Protein AF-A0A7S0L7K9-F1 (afdb_monomer)

Sequence (113 aa):
VGGDGRLRETDVGGATPLCLETEEETSMGGSYGVDDAPWAGMGTDDQQYLLQLKRKEFLMT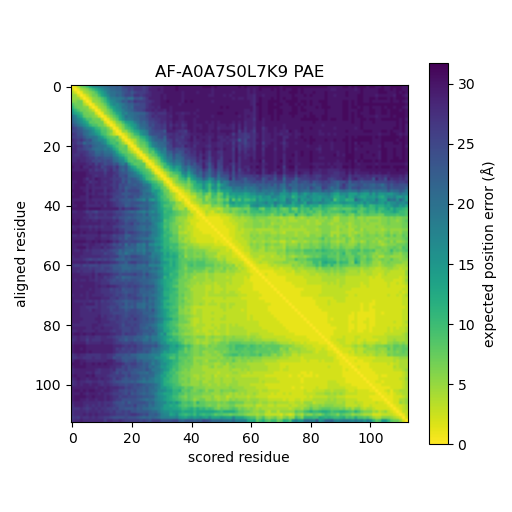SDGQRHALCGLIDLLYAYAYDVRITQGEHTVESGWTISRLSSQLSWLEGFDS

Mean predicted aligned error: 15.21 Å

pLDDT: mean 76.77, std 23.06, range [31.84, 97.44]

Structure (mmCIF, N/CA/C/O backbone):
data_AF-A0A7S0L7K9-F1
#
_entry.id   AF-A0A7S0L7K9-F1
#
loop_
_atom_site.group_PDB
_atom_site.id
_atom_site.type_symbol
_atom_site.label_atom_id
_atom_site.label_alt_id
_atom_site.label_comp_id
_atom_site.label_asym_id
_atom_site.label_entity_id
_atom_site.label_seq_id
_atom_site.pdbx_PDB_ins_code
_atom_site.Cartn_x
_atom_site.Cartn_y
_atom_site.Cartn_z
_atom_site.occupancy
_atom_site.B_iso_or_equiv
_atom_site.auth_seq_id
_atom_site.auth_comp_id
_atom_site.auth_asym_id
_atom_site.auth_atom_id
_atom_site.pdbx_PDB_model_num
ATOM 1 N N . VAL A 1 1 ? 14.151 5.660 -75.604 1.00 41.00 1 VAL A N 1
ATOM 2 C CA . VAL A 1 1 ? 13.774 6.933 -74.947 1.00 41.00 1 VAL A CA 1
ATOM 3 C C . VAL A 1 1 ? 13.137 6.537 -73.623 1.00 41.00 1 VAL A C 1
ATOM 5 O O . VAL A 1 1 ? 12.085 5.931 -73.678 1.00 41.00 1 VAL A O 1
ATOM 8 N N . GLY A 1 2 ? 13.749 6.610 -72.444 1.00 37.88 2 GLY A N 1
ATOM 9 C CA . GLY A 1 2 ? 14.837 7.454 -71.946 1.00 37.88 2 GLY A CA 1
ATOM 10 C C . GLY A 1 2 ? 14.294 8.313 -70.792 1.00 37.88 2 GLY A C 1
ATOM 11 O O . GLY A 1 2 ? 13.385 9.093 -71.048 1.00 37.88 2 GLY A O 1
ATOM 12 N N . GLY A 1 3 ? 14.863 8.153 -69.585 1.00 40.97 3 GLY A N 1
ATOM 13 C CA . GLY A 1 3 ? 14.607 8.918 -68.340 1.00 40.97 3 GLY A CA 1
ATOM 14 C C . GLY A 1 3 ? 13.670 8.183 -67.368 1.00 40.97 3 GLY A C 1
ATOM 15 O O . GLY A 1 3 ? 12.487 8.090 -67.662 1.00 40.97 3 GLY A O 1
ATOM 16 N N . ASP A 1 4 ? 14.080 7.499 -66.290 1.00 40.53 4 ASP A N 1
ATOM 17 C CA . ASP A 1 4 ? 15.073 7.721 -65.205 1.00 40.53 4 ASP A CA 1
ATOM 18 C C . ASP A 1 4 ? 14.695 8.831 -64.200 1.00 40.53 4 ASP A C 1
ATOM 20 O O . ASP A 1 4 ? 14.363 9.946 -64.592 1.00 40.53 4 ASP A O 1
ATOM 24 N N . GLY A 1 5 ? 14.778 8.508 -62.902 1.00 41.03 5 GLY A N 1
ATOM 25 C CA . GLY A 1 5 ? 14.580 9.420 -61.770 1.00 41.03 5 GLY A CA 1
ATOM 26 C C . GLY A 1 5 ? 13.862 8.767 -60.575 1.00 41.03 5 GLY A C 1
ATOM 27 O O . GLY A 1 5 ? 12.697 9.054 -60.351 1.00 41.03 5 GLY A O 1
ATOM 28 N N . ARG A 1 6 ? 14.413 7.750 -59.895 1.00 37.84 6 ARG A N 1
ATOM 29 C CA . ARG A 1 6 ? 15.457 7.806 -58.841 1.00 37.84 6 ARG A CA 1
ATOM 30 C C . ARG A 1 6 ? 14.882 7.900 -57.415 1.00 37.84 6 ARG A C 1
ATOM 32 O O . ARG A 1 6 ? 14.485 8.963 -56.956 1.00 37.84 6 ARG A O 1
ATOM 39 N N . LEU A 1 7 ? 14.958 6.767 -56.710 1.00 44.03 7 LEU A N 1
ATOM 40 C CA . LEU A 1 7 ? 14.902 6.642 -55.249 1.00 44.03 7 LEU A CA 1
ATOM 41 C C . LEU A 1 7 ? 16.007 7.477 -54.587 1.00 44.03 7 LEU A C 1
ATOM 43 O O . LEU A 1 7 ? 17.152 7.440 -55.051 1.00 44.03 7 LEU A O 1
ATOM 47 N N . ARG A 1 8 ? 15.696 8.136 -53.465 1.00 36.53 8 ARG A N 1
ATOM 48 C CA . ARG A 1 8 ? 16.678 8.453 -52.422 1.00 36.53 8 ARG A CA 1
ATOM 49 C C . ARG A 1 8 ? 16.061 8.354 -51.033 1.00 36.53 8 ARG A C 1
ATOM 51 O O . ARG A 1 8 ? 15.126 9.077 -50.710 1.00 36.53 8 ARG A O 1
ATOM 58 N N . GLU A 1 9 ? 16.643 7.455 -50.250 1.00 43.62 9 GLU A N 1
ATOM 59 C CA . GLU A 1 9 ? 16.650 7.468 -48.792 1.00 43.62 9 GLU A CA 1
ATOM 60 C C . GLU A 1 9 ? 17.187 8.809 -48.273 1.00 43.62 9 GLU A C 1
ATOM 62 O O . GLU A 1 9 ? 18.131 9.368 -48.843 1.00 43.62 9 GLU A O 1
ATOM 67 N N . THR A 1 10 ? 16.641 9.282 -47.153 1.00 41.25 10 THR A N 1
ATOM 68 C CA . THR A 1 10 ? 17.363 10.179 -46.248 1.00 41.25 10 THR A CA 1
ATOM 69 C C . THR A 1 10 ? 17.282 9.635 -44.832 1.00 41.25 10 THR A C 1
ATOM 71 O O . THR A 1 10 ? 16.211 9.506 -44.242 1.00 41.25 10 THR A O 1
ATOM 74 N N . ASP A 1 11 ? 18.476 9.297 -44.377 1.00 31.98 11 ASP A N 1
ATOM 75 C CA . ASP A 1 11 ? 18.936 8.859 -43.075 1.00 31.98 11 ASP A CA 1
ATOM 76 C C . ASP A 1 11 ? 18.702 9.919 -41.974 1.00 31.98 11 ASP A C 1
ATOM 78 O O . ASP A 1 11 ? 18.803 11.118 -42.223 1.00 31.98 11 ASP A O 1
ATOM 82 N N . VAL A 1 12 ? 18.382 9.419 -40.776 1.00 39.44 12 VAL A N 1
ATOM 83 C CA . VAL A 1 12 ? 18.866 9.812 -39.435 1.00 39.44 12 VAL A CA 1
ATOM 84 C C . VAL A 1 12 ? 18.946 11.300 -39.045 1.00 39.44 12 VAL A C 1
ATOM 86 O O . VAL A 1 12 ? 19.758 12.072 -39.539 1.00 39.44 12 VAL A O 1
ATOM 89 N N . GLY A 1 13 ? 18.284 11.598 -37.919 1.00 31.84 13 GLY A N 1
ATOM 90 C CA . GLY A 1 13 ? 18.987 12.216 -36.790 1.00 31.84 13 GLY A CA 1
ATOM 91 C C . GLY A 1 13 ? 18.590 13.638 -36.399 1.00 31.84 13 GLY A C 1
ATOM 92 O O . GLY A 1 13 ? 18.991 14.600 -37.036 1.00 31.84 13 GLY A O 1
ATOM 93 N N . GLY A 1 14 ? 17.975 13.742 -35.217 1.00 37.78 14 GLY A N 1
ATOM 94 C CA . GLY A 1 14 ? 18.362 14.744 -34.222 1.00 37.78 14 GLY A CA 1
ATOM 95 C C . GLY A 1 14 ? 17.696 16.125 -34.267 1.00 37.78 14 GLY A C 1
ATOM 96 O O . GLY A 1 14 ? 17.694 16.812 -35.276 1.00 37.78 14 GLY A O 1
ATOM 97 N N . ALA A 1 15 ? 17.283 16.543 -33.065 1.00 32.81 15 ALA A N 1
ATOM 98 C CA . ALA A 1 15 ? 17.026 17.913 -32.611 1.00 32.81 15 ALA A CA 1
ATOM 99 C C . ALA A 1 15 ? 15.687 18.579 -33.004 1.00 32.81 15 ALA A C 1
ATOM 101 O O . ALA A 1 15 ? 15.530 19.207 -34.045 1.00 32.81 15 ALA A O 1
ATOM 102 N N . THR A 1 16 ? 14.757 18.574 -32.042 1.00 41.25 16 THR A N 1
ATOM 103 C CA . THR A 1 16 ? 13.920 19.750 -31.717 1.00 41.25 16 THR A CA 1
ATOM 104 C C . THR A 1 16 ? 14.819 20.979 -31.470 1.00 41.25 16 THR A C 1
ATOM 106 O O . THR A 1 16 ? 15.965 20.754 -31.070 1.00 41.25 16 THR A O 1
ATOM 109 N N . PRO A 1 17 ? 14.354 22.248 -31.539 1.00 48.91 17 PRO A N 1
ATOM 110 C CA . PRO A 1 17 ? 12.969 22.684 -31.314 1.00 48.91 17 PRO A CA 1
ATOM 111 C C . PRO A 1 17 ? 12.491 23.819 -32.241 1.00 48.91 17 PRO A C 1
ATOM 113 O O . PRO A 1 17 ? 13.290 24.567 -32.789 1.00 48.91 17 PRO A O 1
ATOM 116 N N . LEU A 1 18 ? 11.179 24.028 -32.341 1.00 37.22 18 LEU A N 1
ATOM 117 C CA . LEU A 1 18 ? 10.644 25.338 -32.718 1.00 37.22 18 LEU A CA 1
ATOM 118 C C . LEU A 1 18 ? 9.237 25.498 -32.144 1.00 37.22 18 LEU A C 1
ATOM 120 O O . LEU A 1 18 ? 8.282 24.859 -32.571 1.00 37.22 18 LEU A O 1
ATOM 124 N N . CYS A 1 19 ? 9.170 26.320 -31.101 1.00 44.50 19 CYS A N 1
ATOM 125 C CA . CYS A 1 19 ? 7.950 26.885 -30.558 1.00 44.50 19 CYS A CA 1
ATOM 126 C C . CYS A 1 19 ? 7.622 28.133 -31.381 1.00 44.50 19 CYS A C 1
ATOM 128 O O . CYS A 1 19 ? 8.465 29.028 -31.428 1.00 44.50 19 CYS A O 1
ATOM 130 N N . LEU A 1 20 ? 6.451 28.163 -32.021 1.00 44.66 20 LEU A N 1
ATOM 131 C CA . LEU A 1 20 ? 5.528 29.302 -32.136 1.00 44.66 20 LEU A CA 1
ATOM 132 C C . LEU A 1 20 ? 4.568 29.054 -33.296 1.00 44.66 20 LEU A C 1
ATOM 134 O O . LEU A 1 20 ? 5.011 28.998 -34.434 1.00 44.66 20 LEU A O 1
ATOM 138 N N . GLU A 1 21 ? 3.277 28.973 -32.979 1.00 42.34 21 GLU A N 1
ATOM 139 C CA . GLU A 1 21 ? 2.224 29.742 -33.650 1.00 42.34 21 GLU A CA 1
ATOM 140 C C . GLU A 1 21 ? 0.965 29.733 -32.748 1.00 42.34 21 GLU A C 1
ATOM 142 O O . GLU A 1 21 ? 0.351 28.698 -32.499 1.00 42.34 21 GLU A O 1
ATOM 147 N N . THR A 1 22 ? 0.723 30.899 -32.132 1.00 47.66 22 THR A N 1
ATOM 148 C CA . THR A 1 22 ? -0.560 31.635 -31.967 1.00 47.66 22 THR A CA 1
ATOM 149 C C . THR A 1 22 ? -1.759 31.046 -32.731 1.00 47.66 22 THR A C 1
ATOM 151 O O . THR A 1 22 ? -1.572 30.599 -33.852 1.00 47.66 22 THR A O 1
ATOM 154 N N . GLU A 1 23 ? -3.018 30.991 -32.286 1.00 52.34 23 GLU A N 1
ATOM 155 C CA . GLU A 1 23 ? -3.901 31.683 -31.324 1.00 52.34 23 GLU A CA 1
ATOM 156 C C . GLU A 1 23 ? -4.951 30.627 -30.863 1.00 52.34 23 GLU A C 1
ATOM 158 O O . GLU A 1 23 ? -5.140 29.620 -31.534 1.00 52.34 23 GLU A O 1
ATOM 163 N N . GLU A 1 24 ? -5.611 30.668 -29.707 1.00 43.41 24 GLU A N 1
ATOM 164 C CA . GLU A 1 24 ? -6.610 31.653 -29.302 1.00 43.41 24 GLU A CA 1
ATOM 165 C C . GLU A 1 24 ? -6.711 31.685 -27.774 1.00 43.41 24 GLU A C 1
ATOM 167 O O . GLU A 1 24 ? -6.918 30.661 -27.113 1.00 43.41 24 GLU A O 1
ATOM 172 N N . GLU A 1 25 ? -6.652 32.887 -27.206 1.00 45.06 25 GLU A N 1
ATOM 173 C CA . GLU A 1 25 ? -7.177 33.125 -25.870 1.00 45.06 25 GLU A CA 1
ATOM 174 C C . GLU A 1 25 ? -8.701 32.985 -25.923 1.00 45.06 25 GLU A C 1
ATOM 176 O O . GLU A 1 25 ? -9.440 33.952 -26.111 1.00 45.06 25 GLU A O 1
ATOM 181 N N . THR A 1 26 ? -9.200 31.760 -25.746 1.00 40.78 26 THR A N 1
ATOM 182 C CA . THR A 1 26 ? -10.580 31.599 -25.302 1.00 40.78 26 THR A CA 1
ATOM 183 C C . THR A 1 26 ? -10.633 32.112 -23.871 1.00 40.78 26 THR A C 1
ATOM 185 O O . THR A 1 26 ? -10.284 31.419 -22.915 1.00 40.78 26 THR A O 1
ATOM 188 N N . SER A 1 27 ? -11.080 33.358 -23.751 1.00 49.91 27 SER A N 1
ATOM 189 C CA . SER A 1 27 ? -11.665 33.935 -22.549 1.00 49.91 27 SER A CA 1
ATOM 190 C C . SER A 1 27 ? -12.810 33.035 -22.068 1.00 49.91 27 SER A C 1
ATOM 192 O O . SER A 1 27 ? -13.981 33.248 -22.370 1.00 49.91 27 SER A O 1
ATOM 194 N N . MET A 1 28 ? -12.471 31.979 -21.330 1.00 45.38 28 MET A N 1
ATOM 195 C CA . MET A 1 28 ? -13.410 31.235 -20.501 1.00 45.38 28 MET A CA 1
ATOM 196 C C . MET A 1 28 ? -13.465 31.946 -19.155 1.00 45.38 28 MET A C 1
ATOM 198 O O . MET A 1 28 ? -12.944 31.477 -18.145 1.00 45.38 28 MET A O 1
ATOM 202 N N . GLY A 1 29 ? -14.144 33.093 -19.140 1.00 48.09 29 GLY A N 1
ATOM 203 C CA . GLY A 1 29 ? -14.836 33.571 -17.949 1.00 48.09 29 GLY A CA 1
ATOM 204 C C . GLY A 1 29 ? -15.983 32.615 -17.617 1.00 48.09 29 GLY A C 1
ATOM 205 O O . GLY A 1 29 ? -17.149 32.974 -17.722 1.00 48.09 29 GLY A O 1
ATOM 206 N N . GLY A 1 30 ? -15.652 31.368 -17.288 1.00 41.72 30 GLY A N 1
ATOM 207 C CA . GLY A 1 30 ? -16.572 30.403 -16.722 1.00 41.72 30 GLY A CA 1
ATOM 208 C C . GLY A 1 30 ? -16.418 30.465 -15.216 1.00 41.72 30 GLY A C 1
ATOM 209 O O . GLY A 1 30 ? -15.369 30.108 -14.691 1.00 41.72 30 GLY A O 1
ATOM 210 N N . SER A 1 31 ? -17.453 30.921 -14.516 1.00 49.56 31 SER A N 1
ATOM 211 C CA . SER A 1 31 ? -17.616 30.628 -13.094 1.00 49.56 31 SER A CA 1
ATOM 212 C C . SER A 1 31 ? -17.846 29.120 -12.966 1.00 49.56 31 SER A C 1
ATOM 214 O O . SER A 1 31 ? -18.991 28.686 -12.872 1.00 49.56 31 SER A O 1
ATOM 216 N N . TYR A 1 32 ? -16.785 28.314 -13.037 1.00 53.91 32 TYR A N 1
ATOM 217 C CA . TYR A 1 32 ? -16.846 26.928 -12.590 1.00 53.91 32 TYR A CA 1
ATOM 218 C C . TYR A 1 32 ? -17.129 26.986 -11.091 1.00 53.91 32 TYR A C 1
ATOM 220 O O . TYR A 1 32 ? -16.355 27.572 -10.328 1.00 53.91 32 TYR A O 1
ATOM 228 N N . GLY A 1 33 ? -18.292 26.479 -10.678 1.00 57.72 33 GLY A N 1
ATOM 229 C CA . GLY A 1 33 ? -18.578 26.341 -9.261 1.00 57.72 33 GLY A CA 1
ATOM 230 C C . GLY A 1 33 ? -17.471 25.494 -8.647 1.00 57.72 33 GLY A C 1
ATOM 231 O O . GLY A 1 33 ? -16.956 24.576 -9.285 1.00 57.72 33 GLY A O 1
ATOM 232 N N . VAL A 1 34 ? -17.078 25.794 -7.410 1.00 58.97 34 VAL A N 1
ATOM 233 C CA . VAL A 1 34 ? -16.127 24.950 -6.664 1.00 58.97 34 VAL A CA 1
ATOM 234 C C . VAL A 1 34 ? -16.612 23.485 -6.626 1.00 58.97 34 VAL A C 1
ATOM 236 O O . VAL A 1 34 ? -15.801 22.566 -6.544 1.00 58.97 34 VAL A O 1
ATOM 239 N N . ASP A 1 35 ? -17.922 23.280 -6.792 1.00 64.62 35 ASP A N 1
ATOM 240 C CA . ASP A 1 35 ? -18.616 21.994 -6.838 1.00 64.62 35 ASP A CA 1
ATOM 241 C C . ASP A 1 35 ? -18.417 21.185 -8.143 1.00 64.62 35 ASP A C 1
ATOM 243 O O . ASP A 1 35 ? -18.678 19.984 -8.147 1.00 64.62 35 ASP A O 1
ATOM 247 N N . ASP A 1 36 ? -17.929 21.788 -9.237 1.00 70.06 36 ASP A N 1
ATOM 248 C CA . ASP A 1 36 ? -17.725 21.102 -10.532 1.00 70.06 36 ASP A CA 1
ATOM 249 C C . ASP A 1 36 ? -16.321 20.485 -10.681 1.00 70.06 36 ASP A C 1
ATOM 251 O O . ASP A 1 36 ? -16.002 19.841 -11.687 1.00 70.06 36 ASP A O 1
ATOM 255 N N . ALA A 1 37 ? -15.438 20.688 -9.699 1.00 73.69 37 ALA A N 1
ATOM 256 C CA . ALA A 1 37 ? -14.096 20.129 -9.745 1.00 73.69 37 ALA A CA 1
ATOM 257 C C . ALA A 1 37 ? -14.145 18.588 -9.641 1.00 73.69 37 ALA A C 1
ATOM 259 O O . ALA A 1 37 ? -14.845 18.050 -8.786 1.00 73.69 37 ALA A O 1
ATOM 260 N N . PRO A 1 38 ? -13.344 17.836 -10.422 1.00 72.50 38 PRO A N 1
ATOM 261 C CA . PRO A 1 38 ? -13.373 16.365 -10.422 1.00 72.50 38 PRO A CA 1
ATOM 262 C C . PRO A 1 38 ? -12.991 15.733 -9.072 1.00 72.50 38 PRO A C 1
ATOM 264 O O . PRO A 1 38 ? -13.219 14.549 -8.847 1.00 72.50 38 PRO A O 1
ATOM 267 N N . TRP A 1 39 ? -12.406 16.520 -8.171 1.00 74.88 39 TRP A N 1
ATOM 268 C CA . TRP A 1 39 ? -12.035 16.123 -6.818 1.00 74.88 39 TRP A CA 1
ATOM 269 C C . TRP A 1 39 ? -13.036 16.582 -5.746 1.00 74.88 39 TRP A C 1
ATOM 271 O O . TRP A 1 39 ? -12.818 16.278 -4.578 1.00 74.88 39 TRP A O 1
ATOM 281 N N . ALA A 1 40 ? -14.125 17.279 -6.103 1.00 75.94 40 ALA A N 1
ATOM 282 C CA . ALA A 1 40 ? -15.077 17.888 -5.163 1.00 75.94 40 ALA A CA 1
ATOM 283 C C . ALA A 1 40 ? -15.772 16.884 -4.216 1.00 75.94 40 ALA A C 1
ATOM 285 O O . ALA A 1 40 ? -16.319 17.280 -3.193 1.00 75.94 40 ALA A O 1
ATOM 286 N N . GLY A 1 41 ? -15.721 15.581 -4.520 1.00 83.94 41 GLY A N 1
ATOM 287 C CA . GLY A 1 41 ? -16.211 14.515 -3.639 1.00 83.94 41 GLY A CA 1
ATOM 288 C C . GLY A 1 41 ? -15.214 14.011 -2.584 1.00 83.94 41 GLY A C 1
ATOM 289 O O . GLY A 1 41 ? -15.596 13.183 -1.761 1.00 83.94 41 GLY A O 1
ATOM 290 N N . MET A 1 42 ? -13.950 14.449 -2.604 1.00 83.69 42 MET A N 1
ATOM 291 C CA . MET A 1 42 ? -12.939 14.049 -1.613 1.00 83.69 42 MET A CA 1
ATOM 292 C C . MET A 1 42 ? -13.009 14.939 -0.369 1.00 83.69 42 MET A C 1
ATOM 294 O O . MET A 1 42 ? -13.141 16.157 -0.484 1.00 83.69 42 MET A O 1
ATOM 298 N N . GLY A 1 43 ? -12.887 14.344 0.822 1.00 89.06 43 GLY A N 1
ATOM 299 C CA . GLY A 1 43 ? -12.853 15.102 2.073 1.00 89.06 43 GLY A CA 1
ATOM 300 C C . GLY A 1 43 ? -11.611 15.991 2.155 1.00 89.06 43 GLY A C 1
ATOM 301 O O . GLY A 1 43 ? -10.555 15.632 1.637 1.00 89.06 43 GLY A O 1
ATOM 302 N N . THR A 1 44 ? -11.703 17.136 2.837 1.00 90.19 44 THR A N 1
ATOM 303 C CA . THR A 1 44 ? -10.575 18.081 2.961 1.00 90.19 44 THR A CA 1
ATOM 304 C C . THR A 1 44 ? -9.312 17.426 3.510 1.00 90.19 44 THR A C 1
ATOM 306 O O . THR A 1 44 ? -8.213 17.755 3.072 1.00 90.19 44 THR A O 1
ATOM 309 N N . ASP A 1 45 ? -9.458 16.470 4.425 1.00 92.12 45 ASP A N 1
ATOM 310 C CA . ASP A 1 45 ? -8.332 15.747 5.018 1.00 92.12 45 ASP A CA 1
ATOM 311 C C . ASP A 1 45 ? -7.645 14.830 3.996 1.00 92.12 45 ASP A C 1
ATOM 313 O O . ASP A 1 45 ? -6.415 14.818 3.905 1.00 92.12 45 ASP A O 1
ATOM 317 N N . ASP A 1 46 ? -8.425 14.146 3.153 1.00 91.06 46 ASP A N 1
ATOM 318 C CA . ASP A 1 46 ? -7.906 13.314 2.063 1.00 91.06 46 ASP A CA 1
ATOM 319 C C . ASP A 1 46 ? -7.121 14.168 1.067 1.00 91.06 46 ASP A C 1
ATOM 321 O O . ASP A 1 46 ? -6.029 13.799 0.633 1.00 91.06 46 ASP A O 1
ATOM 325 N N . GLN A 1 47 ? -7.630 15.360 0.750 1.00 90.31 47 GLN A N 1
ATOM 326 C CA . GLN A 1 47 ? -6.935 16.300 -0.125 1.00 90.31 47 GLN A CA 1
ATOM 327 C C . GLN A 1 47 ? -5.591 16.733 0.464 1.00 90.31 47 GLN A C 1
ATOM 329 O O . GLN A 1 47 ? -4.586 16.753 -0.248 1.00 90.31 47 GLN A O 1
ATOM 334 N N . GLN A 1 48 ? -5.541 17.036 1.765 1.00 92.25 48 GLN A N 1
ATOM 335 C CA . GLN A 1 48 ? -4.291 17.380 2.446 1.00 92.25 48 GLN A CA 1
ATOM 336 C C . GLN A 1 48 ? -3.306 16.207 2.455 1.00 92.25 48 GLN A C 1
ATOM 338 O O . GLN A 1 48 ? -2.099 16.420 2.333 1.00 92.25 48 GLN A O 1
ATOM 343 N N . TYR A 1 49 ? -3.794 14.970 2.563 1.00 92.19 49 TYR A N 1
ATOM 344 C CA . TYR A 1 49 ? -2.956 13.777 2.463 1.00 92.19 49 TYR A CA 1
ATOM 345 C C . TYR A 1 49 ? -2.383 13.608 1.049 1.00 92.19 49 TYR A C 1
ATOM 347 O O . TYR A 1 49 ? -1.189 13.355 0.878 1.00 92.19 49 TYR A O 1
ATOM 355 N N . LEU A 1 50 ? -3.200 13.841 0.018 1.00 90.12 50 LEU A N 1
ATOM 356 C CA . LEU A 1 50 ? -2.768 13.801 -1.381 1.00 90.12 50 LEU A CA 1
ATOM 357 C C . LEU A 1 50 ? -1.706 14.859 -1.704 1.00 90.12 50 LEU A C 1
ATOM 359 O O . LEU A 1 50 ? -0.786 14.583 -2.472 1.00 90.12 50 LEU A O 1
ATOM 363 N N . LEU A 1 51 ? -1.767 16.036 -1.078 1.00 91.81 51 LEU A N 1
ATOM 364 C CA . LEU A 1 51 ? -0.751 17.083 -1.239 1.00 91.81 51 LEU A CA 1
ATOM 365 C C . LEU A 1 51 ? 0.614 16.713 -0.630 1.00 91.81 51 LEU A C 1
ATOM 367 O O . LEU A 1 51 ? 1.632 17.269 -1.047 1.00 91.81 51 LEU A O 1
ATOM 371 N N . GLN A 1 52 ? 0.664 15.776 0.324 1.00 95.12 52 GLN A N 1
ATOM 372 C CA . GLN A 1 52 ? 1.917 15.300 0.929 1.00 95.12 52 GLN A CA 1
ATOM 373 C C . GLN A 1 52 ? 2.667 14.307 0.031 1.00 95.12 52 GLN A C 1
ATOM 375 O O . GLN A 1 52 ? 3.875 14.104 0.195 1.00 95.12 52 GLN A O 1
ATOM 380 N N . LEU A 1 53 ? 1.981 13.691 -0.935 1.00 92.56 53 LEU A N 1
ATOM 381 C CA . LEU A 1 53 ? 2.595 12.759 -1.872 1.00 92.56 53 LEU A CA 1
ATOM 382 C C . LEU A 1 53 ? 3.531 13.495 -2.836 1.00 92.56 53 LEU A C 1
ATOM 384 O O . LEU A 1 53 ? 3.215 14.529 -3.426 1.00 92.56 53 LEU A O 1
ATOM 388 N N . LYS A 1 54 ? 4.726 12.933 -3.031 1.00 93.00 54 LYS A N 1
ATOM 389 C CA . LYS A 1 54 ? 5.713 13.520 -3.936 1.00 93.00 54 LYS A CA 1
ATOM 390 C C . LYS A 1 54 ? 5.228 13.421 -5.382 1.00 93.00 54 LYS A C 1
ATOM 392 O O . LYS A 1 54 ? 5.105 12.326 -5.924 1.00 93.00 54 LYS A O 1
ATOM 397 N N . ARG A 1 55 ? 5.080 14.572 -6.039 1.00 91.94 55 ARG A N 1
ATOM 398 C CA . ARG A 1 55 ? 4.805 14.657 -7.479 1.00 91.94 55 ARG A CA 1
ATOM 399 C C . ARG A 1 55 ? 5.978 14.073 -8.272 1.00 91.94 55 ARG A C 1
ATOM 401 O O . ARG A 1 55 ? 7.080 14.623 -8.251 1.00 91.94 55 ARG A O 1
ATOM 408 N N . LYS A 1 56 ? 5.748 12.944 -8.936 1.00 92.31 56 LYS A N 1
ATOM 409 C CA . LYS A 1 56 ? 6.695 12.285 -9.839 1.00 92.31 56 LYS A CA 1
ATOM 410 C C . LYS A 1 56 ? 5.947 11.802 -11.068 1.00 92.31 56 LYS A C 1
ATOM 412 O O . LYS A 1 56 ? 4.850 11.269 -10.946 1.00 92.31 56 LYS A O 1
ATOM 417 N N . GLU A 1 57 ? 6.579 11.948 -12.219 1.00 91.19 57 GLU A N 1
ATOM 418 C CA . GLU A 1 57 ? 6.156 11.273 -13.438 1.00 91.19 57 GLU A CA 1
ATOM 419 C C . GLU A 1 57 ? 6.861 9.918 -13.502 1.00 91.19 57 GLU A C 1
ATOM 421 O O . GLU A 1 57 ? 8.067 9.822 -13.254 1.00 91.19 57 GLU A O 1
ATOM 426 N N . PHE A 1 58 ? 6.103 8.860 -13.779 1.00 88.38 58 PHE A N 1
ATOM 427 C CA . PHE A 1 58 ? 6.623 7.500 -13.852 1.00 88.38 58 PHE A CA 1
ATOM 428 C C . PHE A 1 58 ? 6.632 7.041 -15.308 1.00 88.38 58 PHE A C 1
ATOM 430 O O . PHE A 1 58 ? 5.582 6.911 -15.931 1.00 88.38 58 PHE A O 1
ATOM 437 N N . LEU A 1 59 ? 7.822 6.767 -15.842 1.00 91.75 59 LEU A N 1
ATOM 438 C CA . LEU A 1 59 ? 7.986 6.120 -17.142 1.00 91.75 59 LEU A CA 1
ATOM 439 C C . LEU A 1 59 ? 7.933 4.603 -16.931 1.00 91.75 59 LEU A C 1
ATOM 441 O O . LEU A 1 59 ? 8.953 3.978 -16.645 1.00 91.75 59 LEU A O 1
ATOM 445 N N . MET A 1 60 ? 6.735 4.020 -16.990 1.00 88.38 60 MET A N 1
ATOM 446 C CA . MET A 1 60 ? 6.540 2.578 -16.806 1.00 88.38 60 MET A CA 1
ATOM 447 C C . MET A 1 60 ? 6.452 1.848 -18.146 1.00 88.38 60 MET A C 1
ATOM 449 O O . MET A 1 60 ? 5.811 2.322 -19.082 1.00 88.38 60 MET A O 1
ATOM 453 N N . THR A 1 61 ? 7.079 0.673 -18.228 1.00 93.56 61 THR A N 1
ATOM 454 C CA . THR A 1 61 ? 6.831 -0.287 -19.312 1.00 93.56 61 THR A CA 1
ATOM 455 C C . THR A 1 61 ? 5.456 -0.939 -19.126 1.00 93.56 61 THR A C 1
ATOM 457 O O . THR A 1 61 ? 4.893 -0.897 -18.030 1.00 93.56 61 THR A O 1
ATOM 460 N N . SER A 1 62 ? 4.917 -1.579 -20.169 1.00 90.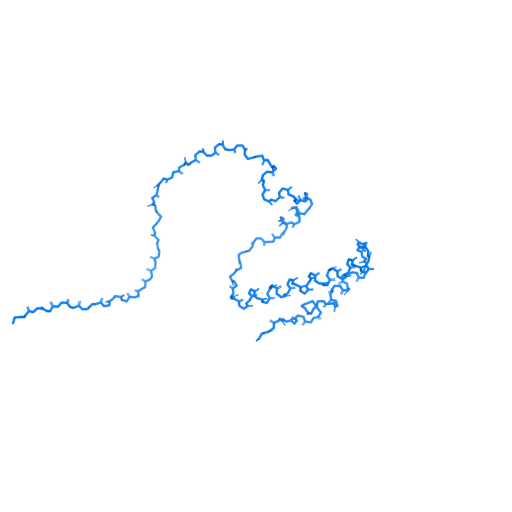69 62 SER A N 1
ATOM 461 C CA . SER A 1 62 ? 3.652 -2.329 -20.082 1.00 90.69 62 SER A CA 1
ATOM 462 C C . SER A 1 62 ? 3.667 -3.368 -18.958 1.00 90.69 62 SER A C 1
ATOM 464 O O . SER A 1 62 ? 2.699 -3.499 -18.209 1.00 90.69 62 SER A O 1
ATOM 466 N N . ASP A 1 63 ? 4.797 -4.057 -18.793 1.00 90.81 63 ASP A N 1
ATOM 467 C CA . ASP A 1 63 ? 4.963 -5.081 -17.763 1.00 90.81 63 ASP A CA 1
ATOM 468 C C . ASP A 1 63 ? 5.033 -4.451 -16.371 1.00 90.81 63 ASP A C 1
ATOM 470 O O . ASP A 1 63 ? 4.384 -4.937 -15.446 1.00 90.81 63 ASP A O 1
ATOM 474 N N . GLY A 1 64 ? 5.741 -3.325 -16.224 1.00 90.94 64 GLY A N 1
ATOM 475 C CA . GLY A 1 64 ? 5.794 -2.575 -14.969 1.00 90.94 64 GLY A CA 1
ATOM 476 C C . GLY A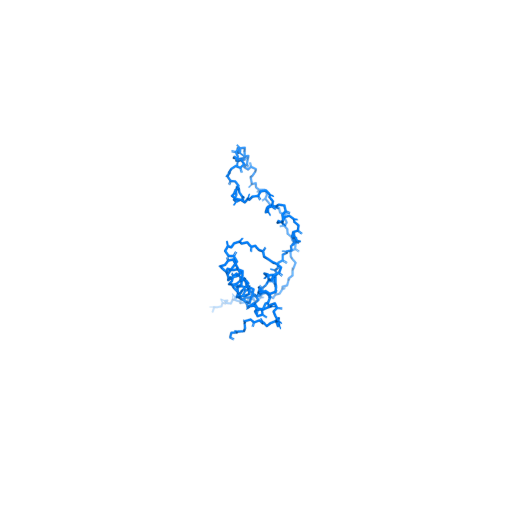 1 64 ? 4.424 -2.037 -14.549 1.00 90.94 64 GLY A C 1
ATOM 477 O O . GLY A 1 64 ? 4.062 -2.115 -13.376 1.00 90.94 64 GLY A O 1
ATOM 478 N N . GLN A 1 65 ? 3.621 -1.565 -15.507 1.00 92.50 65 GLN A N 1
ATOM 479 C CA . GLN A 1 65 ? 2.250 -1.129 -15.248 1.00 92.50 65 GLN A CA 1
ATOM 480 C C . GLN A 1 65 ? 1.374 -2.295 -14.778 1.00 92.50 65 GLN A C 1
ATOM 482 O O . GLN A 1 65 ? 0.609 -2.143 -13.826 1.00 92.50 65 GLN A O 1
ATOM 487 N N . ARG A 1 66 ? 1.506 -3.473 -15.398 1.00 91.94 66 ARG A N 1
ATOM 488 C CA . ARG A 1 66 ? 0.777 -4.673 -14.974 1.00 91.94 66 ARG A CA 1
ATOM 489 C C . ARG A 1 66 ? 1.163 -5.097 -13.558 1.00 91.94 66 ARG A C 1
ATOM 491 O O . ARG A 1 66 ? 0.272 -5.320 -12.745 1.00 91.94 66 ARG A O 1
ATOM 498 N N . HIS A 1 67 ? 2.456 -5.129 -13.243 1.00 92.88 67 HIS A N 1
ATOM 499 C CA . HIS A 1 67 ? 2.941 -5.429 -11.894 1.00 92.88 67 HIS A CA 1
ATOM 500 C C . HIS A 1 67 ? 2.386 -4.450 -10.853 1.00 92.88 67 HIS A C 1
ATOM 502 O O . HIS A 1 67 ? 1.941 -4.874 -9.787 1.00 92.88 67 HIS A O 1
ATOM 508 N N . ALA A 1 68 ? 2.366 -3.151 -11.167 1.00 92.88 68 ALA A N 1
ATOM 509 C CA . ALA A 1 68 ? 1.813 -2.128 -10.285 1.00 92.88 68 ALA A CA 1
ATOM 510 C C . ALA A 1 68 ? 0.302 -2.307 -10.063 1.00 92.88 68 ALA A C 1
ATOM 512 O O . ALA A 1 68 ? -0.169 -2.193 -8.935 1.00 92.88 68 ALA A O 1
ATOM 513 N N . LEU A 1 69 ? -0.459 -2.631 -11.114 1.00 94.31 69 LEU A N 1
ATOM 514 C CA . LEU A 1 69 ? -1.899 -2.883 -11.010 1.00 94.31 69 LEU A CA 1
ATOM 515 C C . LEU A 1 69 ? -2.209 -4.154 -10.213 1.00 94.31 69 LEU A C 1
ATOM 517 O O . LEU A 1 69 ? -3.091 -4.131 -9.358 1.00 94.31 69 LEU A O 1
ATOM 521 N N . CYS A 1 70 ? -1.478 -5.246 -10.445 1.00 94.75 70 CYS A N 1
ATOM 522 C CA . CYS A 1 70 ? -1.620 -6.464 -9.646 1.00 94.75 70 CYS A CA 1
ATOM 523 C C . CYS A 1 70 ? -1.272 -6.205 -8.173 1.00 94.75 70 CYS A C 1
ATOM 525 O O . CYS A 1 70 ? -2.001 -6.643 -7.288 1.00 94.75 70 CYS A O 1
ATOM 527 N N . GLY A 1 71 ? -0.231 -5.410 -7.917 1.00 94.69 71 GLY A N 1
ATOM 528 C CA . GLY A 1 71 ? 0.129 -4.954 -6.578 1.00 94.69 71 GLY A CA 1
ATOM 529 C C . GLY A 1 71 ? -0.935 -4.110 -5.887 1.00 94.69 71 GLY A C 1
ATOM 530 O O . GLY A 1 71 ? -1.239 -4.305 -4.712 1.00 94.69 71 GLY A O 1
ATOM 531 N N . LEU A 1 72 ? -1.572 -3.208 -6.633 1.00 95.94 72 LEU A N 1
ATOM 532 C CA . LEU A 1 72 ? -2.690 -2.427 -6.118 1.00 95.94 72 LEU A CA 1
ATOM 533 C C . LEU A 1 72 ? -3.864 -3.328 -5.711 1.00 95.94 72 LEU A C 1
ATOM 535 O O . LEU A 1 72 ? -4.467 -3.107 -4.665 1.00 95.94 72 LEU A O 1
ATOM 539 N N . ILE A 1 73 ? -4.179 -4.350 -6.513 1.00 96.25 73 ILE A N 1
ATOM 540 C CA . ILE A 1 73 ? -5.249 -5.309 -6.202 1.00 96.25 73 ILE A CA 1
ATOM 541 C C . ILE A 1 73 ? -4.913 -6.113 -4.940 1.00 96.25 73 ILE A C 1
ATOM 543 O O . ILE A 1 73 ? -5.784 -6.281 -4.087 1.00 96.25 73 ILE A O 1
ATOM 547 N N . ASP A 1 74 ? -3.668 -6.569 -4.801 1.00 96.19 74 ASP A N 1
ATOM 548 C CA . ASP A 1 74 ? -3.175 -7.277 -3.613 1.00 96.19 74 ASP A CA 1
ATOM 549 C C . ASP A 1 74 ? -3.352 -6.438 -2.337 1.00 96.19 74 ASP A C 1
ATOM 551 O O . ASP A 1 74 ? -3.958 -6.883 -1.357 1.00 96.19 74 ASP A O 1
ATOM 555 N N . LEU A 1 75 ? -2.934 -5.170 -2.382 1.00 96.75 75 LEU A N 1
ATOM 556 C CA . LEU A 1 75 ? -3.075 -4.256 -1.252 1.00 96.75 75 LEU A CA 1
ATOM 557 C C . LEU A 1 75 ? -4.544 -3.947 -0.923 1.00 96.75 75 LEU A C 1
ATOM 559 O O . LEU A 1 75 ? -4.925 -3.927 0.249 1.00 96.75 75 LEU A O 1
ATOM 563 N N . LEU A 1 76 ? -5.387 -3.737 -1.940 1.00 97.12 76 LEU A N 1
ATOM 564 C CA . LEU A 1 76 ? -6.822 -3.503 -1.749 1.00 97.12 76 LEU A CA 1
ATOM 565 C C . LEU A 1 76 ? -7.522 -4.718 -1.138 1.00 97.12 76 LEU A C 1
ATOM 567 O O . LEU A 1 76 ? -8.390 -4.551 -0.281 1.00 97.12 76 LEU A O 1
ATOM 571 N N . TYR A 1 77 ? -7.144 -5.930 -1.545 1.00 96.88 77 TYR A N 1
ATOM 572 C CA . TYR A 1 77 ? -7.663 -7.159 -0.954 1.00 96.88 77 TYR A CA 1
ATOM 573 C C . TYR 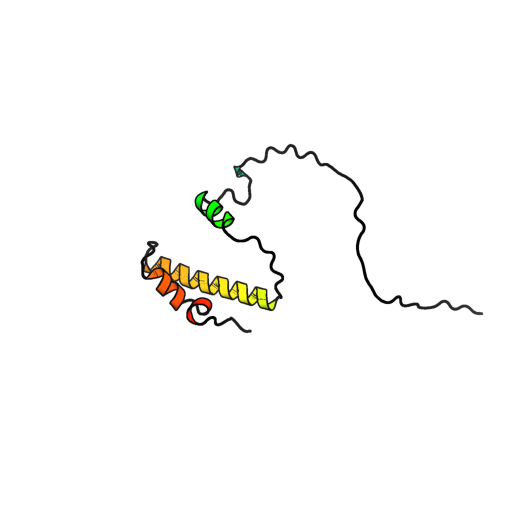A 1 77 ? -7.294 -7.258 0.529 1.00 96.88 77 TYR A C 1
ATOM 575 O O . TYR A 1 77 ? -8.172 -7.487 1.364 1.00 96.88 77 TYR A O 1
ATOM 583 N N . ALA A 1 78 ? -6.024 -7.030 0.868 1.00 97.00 78 ALA A N 1
ATOM 584 C CA . ALA A 1 78 ? -5.548 -7.051 2.246 1.00 97.00 78 ALA A CA 1
ATOM 585 C C . ALA A 1 78 ? -6.257 -5.998 3.120 1.00 97.00 78 ALA A C 1
ATOM 587 O O . ALA A 1 78 ? -6.688 -6.305 4.232 1.00 97.00 78 ALA A O 1
ATOM 588 N N . TYR A 1 79 ? -6.453 -4.782 2.599 1.00 96.56 79 TYR A N 1
ATOM 589 C CA . TYR A 1 79 ? -7.198 -3.723 3.284 1.00 96.56 79 TYR A CA 1
ATOM 590 C C . TYR A 1 79 ? -8.681 -4.073 3.475 1.00 96.56 79 TYR A C 1
ATOM 592 O O . TYR A 1 79 ? -9.211 -3.957 4.578 1.00 96.56 79 TYR A O 1
ATOM 600 N N . ALA A 1 80 ? -9.362 -4.549 2.430 1.00 96.88 80 ALA A N 1
ATOM 601 C CA . ALA A 1 80 ? -10.769 -4.940 2.523 1.00 96.88 80 ALA A CA 1
ATOM 602 C C . ALA A 1 80 ? -10.978 -6.117 3.488 1.00 96.88 80 ALA A C 1
ATOM 604 O O . ALA A 1 80 ? -12.014 -6.204 4.154 1.00 96.88 80 ALA A O 1
ATOM 605 N N . TYR A 1 81 ? -9.999 -7.020 3.571 1.00 96.62 81 TYR A N 1
ATOM 606 C CA . TYR A 1 81 ? -9.984 -8.075 4.571 1.00 96.62 81 TYR A CA 1
ATOM 607 C C . TYR A 1 81 ? -9.896 -7.496 5.985 1.00 96.62 81 TYR A C 1
ATOM 609 O O . TYR A 1 81 ? -10.739 -7.849 6.808 1.00 96.62 81 TYR A O 1
ATOM 617 N N . ASP A 1 82 ? -8.943 -6.592 6.251 1.00 97.44 82 ASP A N 1
ATOM 618 C CA . ASP A 1 82 ? -8.798 -5.920 7.552 1.00 97.44 82 ASP A CA 1
ATOM 619 C C . ASP A 1 82 ? -10.105 -5.233 7.970 1.00 97.44 82 ASP A C 1
ATOM 621 O O . ASP A 1 82 ? -10.671 -5.560 9.007 1.00 97.44 82 ASP A O 1
ATOM 625 N N . VAL A 1 83 ? -10.677 -4.398 7.098 1.00 96.94 83 VAL A N 1
ATOM 626 C CA . VAL A 1 83 ? -11.955 -3.711 7.355 1.00 96.94 83 VAL A CA 1
ATOM 627 C C . VAL A 1 83 ? -13.079 -4.694 7.693 1.00 96.94 83 VAL A C 1
ATOM 629 O O . VAL A 1 83 ? -13.899 -4.426 8.572 1.00 96.94 83 VAL A O 1
ATOM 632 N N . ARG A 1 84 ? -13.135 -5.851 7.020 1.00 96.06 84 ARG A N 1
ATOM 633 C CA . ARG A 1 84 ? -14.152 -6.873 7.298 1.00 96.06 84 ARG A CA 1
ATOM 634 C C . ARG A 1 84 ? -13.959 -7.510 8.669 1.00 96.06 84 ARG A C 1
ATOM 636 O O . ARG A 1 84 ? -14.949 -7.719 9.366 1.00 96.06 84 ARG A O 1
ATOM 643 N N . ILE A 1 85 ? -12.728 -7.862 9.034 1.00 95.69 85 ILE A N 1
ATOM 644 C CA . ILE A 1 85 ? -12.468 -8.544 10.307 1.00 95.69 85 ILE A CA 1
ATOM 645 C C . ILE A 1 85 ? -12.592 -7.597 11.502 1.00 95.69 85 ILE A C 1
ATOM 647 O O . ILE A 1 85 ? -13.015 -8.033 12.570 1.00 95.69 85 ILE A O 1
ATOM 651 N N . THR A 1 86 ? -12.286 -6.313 11.318 1.00 95.88 86 THR A N 1
ATOM 652 C CA . THR A 1 86 ? -12.361 -5.302 12.374 1.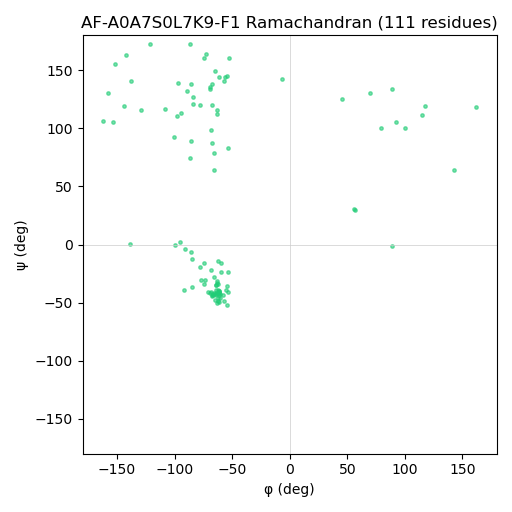00 95.88 86 THR A CA 1
ATOM 653 C C . THR A 1 86 ? -13.676 -4.527 12.392 1.00 95.88 86 THR A C 1
ATOM 655 O O . THR A 1 86 ? -13.855 -3.632 13.211 1.00 95.88 86 THR A O 1
ATOM 658 N N . GLN A 1 87 ? -14.615 -4.860 11.498 1.00 94.00 87 GLN A N 1
ATOM 659 C CA . GLN A 1 87 ? -15.898 -4.161 11.348 1.00 94.00 87 GLN A CA 1
ATOM 660 C C . GLN A 1 87 ? -15.732 -2.650 11.091 1.00 94.00 87 GLN A C 1
ATOM 662 O O . GLN A 1 87 ? -16.590 -1.849 11.455 1.00 94.00 87 GLN A O 1
ATOM 667 N N . GLY A 1 88 ? -14.632 -2.268 10.436 1.00 91.94 88 GLY A N 1
ATOM 668 C CA . GLY A 1 88 ? -14.308 -0.886 10.088 1.00 91.94 88 GLY A CA 1
ATOM 669 C C . GLY A 1 88 ? -13.524 -0.107 11.144 1.00 91.94 88 GLY A C 1
ATOM 670 O O . GLY A 1 88 ? -13.173 1.041 10.880 1.00 91.94 88 GLY A O 1
ATOM 671 N N . GLU A 1 89 ? -13.202 -0.695 12.299 1.00 94.81 89 GLU A N 1
ATOM 672 C CA . GLU A 1 89 ? -12.381 -0.042 13.325 1.00 94.81 89 GLU A CA 1
ATOM 673 C C . GLU A 1 89 ? -10.917 -0.485 13.217 1.00 94.81 89 GLU A C 1
ATOM 675 O O . GLU A 1 89 ? -10.570 -1.627 13.494 1.00 94.81 89 GLU A O 1
ATOM 680 N N . HIS A 1 90 ? -10.018 0.404 12.802 1.00 91.44 90 HIS A N 1
ATOM 681 C CA . HIS A 1 90 ? -8.609 0.037 12.653 1.00 91.44 90 HIS A CA 1
ATOM 682 C C . HIS A 1 90 ? -7.948 -0.213 14.020 1.00 91.44 90 HIS A C 1
ATOM 684 O O . HIS A 1 90 ? -8.120 0.568 14.956 1.00 91.44 90 HIS A O 1
ATOM 690 N N . THR A 1 91 ? -7.162 -1.285 14.134 1.00 94.44 91 THR A N 1
ATOM 691 C CA . THR A 1 91 ? -6.541 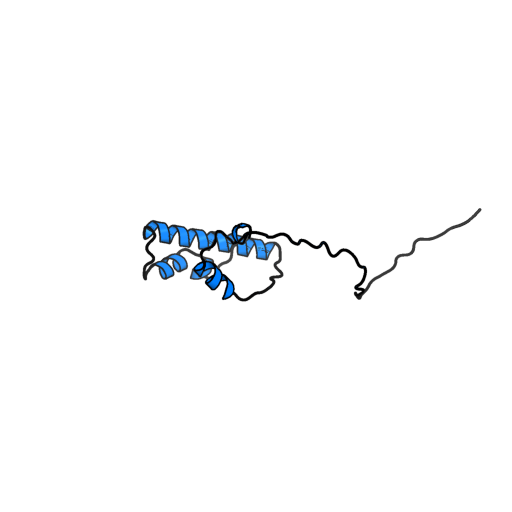-1.719 15.399 1.00 94.44 91 THR A CA 1
ATOM 692 C C . THR A 1 91 ? -5.016 -1.772 15.293 1.00 94.44 91 THR A C 1
ATOM 694 O O . THR A 1 91 ? -4.448 -1.652 14.209 1.00 94.44 91 THR A O 1
ATOM 697 N N . VAL A 1 92 ? -4.327 -2.011 16.416 1.00 96.06 92 VAL A N 1
ATOM 698 C CA . VAL A 1 92 ? -2.865 -2.228 16.423 1.00 96.06 92 VAL A CA 1
ATOM 699 C C . VAL A 1 92 ? -2.429 -3.428 15.571 1.00 96.06 92 VAL A C 1
ATOM 701 O O . VAL A 1 92 ? -1.306 -3.449 15.075 1.00 96.06 92 VAL A O 1
ATOM 704 N N . GLU A 1 93 ? -3.327 -4.391 15.347 1.00 95.38 93 GLU A N 1
ATOM 705 C CA . GLU A 1 93 ? -3.068 -5.584 14.534 1.00 95.38 93 GLU A CA 1
ATOM 706 C C . GLU A 1 93 ? -3.301 -5.349 13.041 1.00 95.38 93 GLU A C 1
ATOM 708 O O . GLU A 1 93 ? -2.912 -6.175 12.214 1.00 95.38 93 GLU A O 1
ATOM 713 N N . SER A 1 94 ? -3.926 -4.238 12.659 1.00 95.88 94 SER A N 1
ATOM 714 C CA . SER A 1 94 ? -4.349 -4.030 11.279 1.00 95.88 94 SER A CA 1
ATOM 715 C C . SER A 1 94 ? -3.173 -3.836 10.323 1.00 95.88 94 SER A C 1
ATOM 717 O O . SER A 1 94 ? -3.124 -4.457 9.261 1.00 95.88 94 SER A O 1
ATOM 719 N N . GLY A 1 95 ? -2.154 -3.071 10.727 1.00 95.25 95 GLY A N 1
ATOM 720 C CA . GLY A 1 95 ? -0.921 -2.940 9.944 1.00 95.25 95 GLY A CA 1
ATOM 721 C C . GLY A 1 95 ? -0.193 -4.279 9.768 1.00 95.25 95 GLY A C 1
ATOM 722 O O . GLY A 1 95 ? 0.283 -4.593 8.672 1.00 95.25 95 GLY A O 1
ATOM 723 N N . TRP A 1 96 ? -0.153 -5.101 10.822 1.00 95.25 96 TRP A N 1
ATOM 724 C CA . TRP A 1 96 ? 0.434 -6.442 10.766 1.00 95.25 96 TRP A CA 1
ATOM 725 C C . TRP A 1 96 ? -0.376 -7.376 9.859 1.00 95.25 96 TRP A C 1
ATOM 727 O O . TRP A 1 96 ? 0.197 -8.068 9.020 1.00 95.25 96 TRP A O 1
ATOM 737 N N . THR A 1 97 ? -1.705 -7.335 9.962 1.00 95.94 9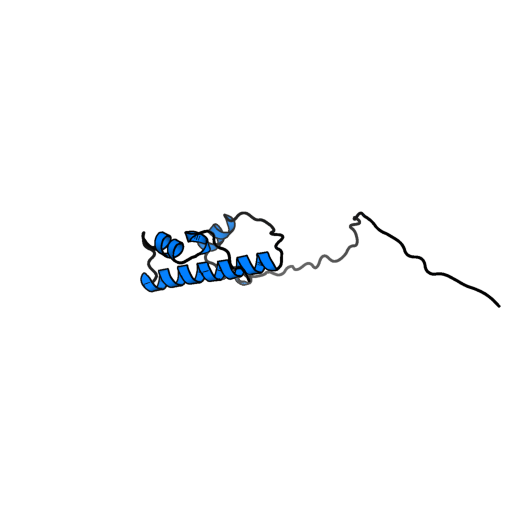7 THR A N 1
ATOM 738 C CA . THR A 1 97 ? -2.628 -8.144 9.158 1.00 95.94 97 THR A CA 1
ATOM 739 C C . THR A 1 97 ? -2.492 -7.827 7.672 1.00 95.94 97 THR A C 1
ATOM 741 O O . THR A 1 97 ? -2.297 -8.738 6.869 1.00 95.94 97 THR A O 1
ATOM 744 N N . ILE A 1 98 ? -2.512 -6.543 7.300 1.00 96.81 98 ILE A N 1
ATOM 745 C CA . ILE A 1 98 ? -2.352 -6.109 5.905 1.00 96.81 98 ILE A CA 1
ATOM 746 C C . ILE A 1 98 ? -0.988 -6.549 5.361 1.00 96.81 98 ILE A C 1
ATOM 748 O O . ILE A 1 98 ? -0.913 -7.136 4.282 1.00 96.81 98 ILE A O 1
ATOM 752 N N . SER A 1 99 ? 0.081 -6.341 6.138 1.00 96.31 99 SER A N 1
ATOM 753 C CA . SER A 1 99 ? 1.437 -6.743 5.745 1.00 96.31 99 SER A CA 1
ATOM 754 C C . SER A 1 99 ? 1.575 -8.253 5.578 1.00 96.31 99 SER A C 1
ATOM 756 O O . SER A 1 99 ? 2.364 -8.705 4.759 1.00 96.31 99 SER A O 1
ATOM 758 N N . ARG A 1 100 ? 0.822 -9.043 6.353 1.00 95.12 100 ARG A N 1
ATOM 759 C CA . ARG A 1 100 ? 0.858 -10.505 6.289 1.00 95.12 100 ARG A CA 1
ATOM 760 C C . ARG A 1 100 ? 0.091 -11.069 5.096 1.00 95.12 100 ARG A C 1
ATOM 762 O O . ARG A 1 100 ? 0.444 -12.146 4.624 1.00 95.12 100 ARG A O 1
ATOM 769 N N . LEU A 1 101 ? -0.955 -10.379 4.653 1.00 96.00 101 LEU A N 1
ATOM 770 C CA . LEU A 1 101 ? -1.799 -10.806 3.536 1.00 96.00 101 LEU A CA 1
ATOM 771 C C . LEU A 1 101 ? -1.239 -10.384 2.182 1.00 96.00 101 LEU A C 1
ATOM 773 O O . LEU A 1 101 ? -1.357 -11.148 1.231 1.00 96.00 101 LEU A O 1
ATOM 777 N N . SER A 1 102 ? -0.631 -9.200 2.105 1.00 96.56 102 SER A N 1
ATOM 778 C CA . SER A 1 102 ? -0.023 -8.707 0.873 1.00 96.56 102 SER A CA 1
ATOM 779 C C . SER A 1 102 ? 1.335 -9.368 0.633 1.00 96.56 102 SER A C 1
ATOM 781 O O . SER A 1 102 ? 2.267 -9.219 1.434 1.00 96.56 102 SER A O 1
ATOM 783 N N . SER A 1 103 ? 1.480 -10.073 -0.492 1.00 93.44 103 SER A N 1
ATOM 784 C CA . SER A 1 103 ? 2.756 -10.694 -0.885 1.00 93.44 103 SER A CA 1
ATOM 785 C C . SER A 1 103 ? 3.835 -9.641 -1.142 1.00 93.44 103 SER A C 1
ATOM 787 O O . SER A 1 103 ? 5.001 -9.825 -0.770 1.00 93.44 103 SER A O 1
ATOM 789 N N . GLN A 1 104 ? 3.427 -8.490 -1.685 1.00 93.44 104 GLN A N 1
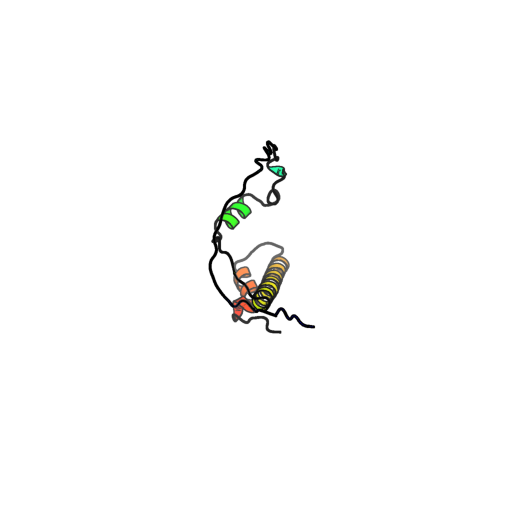ATOM 790 C CA . GLN A 1 104 ? 4.316 -7.362 -1.933 1.00 93.44 104 GLN A CA 1
ATOM 791 C C . GLN A 1 104 ? 4.860 -6.741 -0.649 1.00 93.44 104 GLN A C 1
ATOM 793 O O . GLN A 1 104 ? 5.957 -6.200 -0.674 1.00 93.44 104 GLN A O 1
ATOM 798 N N . LEU A 1 105 ? 4.142 -6.824 0.473 1.00 93.94 105 LEU A N 1
ATOM 799 C CA . LEU A 1 105 ? 4.616 -6.292 1.753 1.00 93.94 105 LEU A CA 1
ATOM 800 C C . LEU A 1 105 ? 5.368 -7.335 2.586 1.00 93.94 105 LEU A C 1
ATOM 802 O O . LEU A 1 105 ? 6.381 -7.002 3.199 1.00 93.94 105 LEU A O 1
ATOM 806 N N . SER A 1 106 ? 4.916 -8.594 2.607 1.00 92.94 106 SER A N 1
ATOM 807 C CA . SER A 1 106 ? 5.545 -9.629 3.440 1.00 92.94 106 SER A CA 1
ATOM 808 C C . SER A 1 106 ? 6.880 -10.125 2.886 1.00 92.94 106 SER A C 1
ATOM 810 O O . SER A 1 106 ? 7.734 -10.530 3.675 1.00 92.94 106 SER A O 1
ATOM 812 N N . TRP A 1 107 ? 7.029 -10.179 1.560 1.00 92.44 107 TRP A N 1
ATOM 813 C CA . TRP A 1 107 ? 8.179 -10.812 0.901 1.00 92.44 107 TRP A CA 1
ATOM 814 C C . TRP A 1 107 ? 8.721 -10.035 -0.298 1.00 92.44 107 TRP A C 1
ATOM 816 O O . TRP A 1 107 ? 9.713 -10.463 -0.884 1.00 92.44 107 TRP A O 1
ATOM 826 N N . LEU A 1 108 ? 8.123 -8.881 -0.630 1.00 91.56 108 LEU A N 1
ATOM 827 C CA . LEU A 1 108 ? 8.481 -8.080 -1.807 1.00 91.56 108 LEU A CA 1
ATOM 828 C C . LEU A 1 108 ? 8.376 -8.892 -3.113 1.00 91.56 108 LEU A C 1
ATOM 830 O O . LEU A 1 108 ? 9.108 -8.641 -4.070 1.00 91.56 108 LEU A O 1
ATOM 834 N N . GLU A 1 109 ? 7.475 -9.876 -3.141 1.00 91.25 109 GLU A N 1
ATOM 835 C CA . GLU A 1 109 ? 7.261 -10.742 -4.297 1.00 91.25 109 GLU A CA 1
ATOM 836 C C . GLU A 1 109 ? 6.306 -10.069 -5.292 1.00 91.25 109 GLU A C 1
ATOM 838 O O . GLU A 1 109 ? 5.2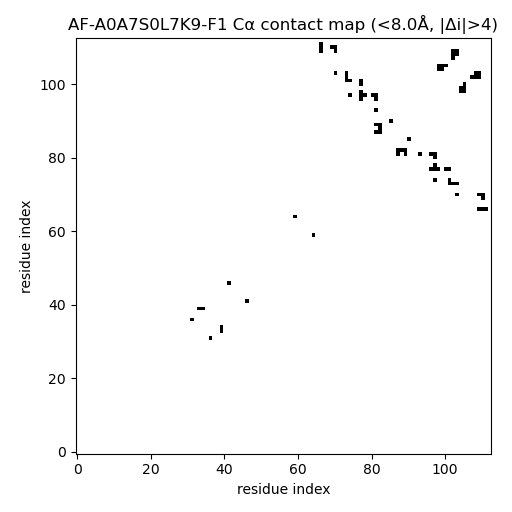21 -9.607 -4.928 1.00 91.25 109 GLU A O 1
ATOM 843 N N . GLY A 1 110 ? 6.746 -9.975 -6.548 1.00 87.06 110 GLY A N 1
ATOM 844 C CA . GLY A 1 110 ? 5.983 -9.402 -7.654 1.00 87.06 110 GLY A CA 1
ATOM 845 C C . GLY A 1 110 ? 5.076 -10.420 -8.347 1.00 87.06 110 GLY A C 1
ATOM 846 O O . GLY A 1 110 ? 5.134 -11.617 -8.087 1.00 87.06 110 GLY A O 1
ATOM 847 N N . PHE A 1 111 ? 4.235 -9.928 -9.256 1.00 88.00 111 PHE A N 1
ATOM 848 C CA . PHE A 1 111 ? 3.328 -10.761 -10.045 1.00 88.00 111 PHE A CA 1
ATOM 849 C C . PHE A 1 111 ? 3.888 -10.983 -11.449 1.00 88.00 111 PHE A C 1
ATOM 851 O O . PHE A 1 111 ? 3.614 -10.195 -12.355 1.00 88.00 111 PHE A O 1
ATOM 858 N N . ASP A 1 112 ? 4.633 -12.072 -11.622 1.00 84.00 112 ASP A N 1
ATOM 859 C CA . ASP A 1 112 ? 5.113 -12.506 -12.934 1.00 84.00 112 ASP A CA 1
ATOM 860 C C . ASP A 1 112 ? 3.983 -13.128 -13.774 1.00 84.00 112 ASP A C 1
ATOM 862 O O . ASP A 1 112 ? 2.920 -13.504 -13.271 1.00 84.00 112 ASP A O 1
ATOM 866 N N . SER A 1 113 ? 4.176 -13.185 -15.093 1.00 62.59 113 SER A N 1
ATOM 867 C CA . SER A 1 113 ? 3.189 -13.663 -16.075 1.00 62.59 113 SER A CA 1
ATOM 868 C C . SER A 1 113 ? 3.763 -14.679 -17.041 1.00 62.59 113 SER A C 1
ATOM 870 O O . SER A 1 113 ? 4.957 -14.548 -17.379 1.00 62.59 113 SER A O 1
#

Solvent-accessible surface area (backbone atoms only — not comparable to full-atom values): 7628 Å² total; per-residue (Å²): 140,84,85,90,86,80,90,76,88,82,82,85,80,84,79,85,88,84,92,84,81,90,86,77,90,76,82,72,88,64,86,71,54,79,76,73,45,96,62,56,87,56,54,72,67,56,52,56,54,57,68,69,54,79,90,73,88,79,92,67,52,76,66,54,48,49,33,51,52,54,48,51,51,41,48,51,51,22,47,55,48,45,37,62,77,46,75,66,54,88,52,91,57,41,67,56,50,30,33,68,62,13,51,56,65,63,70,64,51,77,71,84,133

InterPro domains:
  IPR007009 Shq1, C-terminal domain [PF04925] (44-112)
  IPR039742 Protein Shq1 [PTHR12967] (42-112)

Radius of gyration: 26.57 Å; Cα contacts (8 Å, |Δi|>4): 43; chains: 1; bounding box: 38×48×91 Å

Nearest PDB structures (foldseek):
  3zv0-assembly1_B  TM=8.902E-01  e=7.420E-02  Saccharomyces cerevisiae S288C

Organism: NCBI:txid221442

Secondary structure (DSSP, 8-state):
---------------------------------GGGSTTTTS-HHHHHHHHHS--------HHHHHHHHHHHHHHHHHHHHHHHHTTT---TTHHHHHHHH-HHHHT------

Foldseek 3Di:
DDDDDDDDDDDDDDDDDDDDDDDDPPPPPDPPDPCNDPCNPPDPVVVVVVVPDDDDDDPDDPVRVVQVVVQVVQLVVQLVVLCVVVVNDDDPCSVVSSLVRRCCNVPVDTDDD